Protein AF-A0A1W9GYG1-F1 (afdb_monomer_lite)

Radius of gyration: 29.06 Å; chains: 1; bounding box: 61×49×78 Å

pLDDT: mean 81.69, std 14.5, range [33.38, 98.5]

Foldseek 3Di:
DDDDDDVVNVVVVVVVVVVVVVVVVVVVVVCCVVVQQDDPDPCPVVCVVCVVVVVVVVVVCVVQQWDWDWDADPNKIKIAIDTPNHAAAPDWDWDWDADPSRNDDTDIFTWDDDPDGRMTIGDPVDPD

Sequence (128 aa):
MTQRFTGWHMAAILTGFFAVVIAVNFTMARIAVATFGGTVVDNSYVASQHYARWLSDAEAQDRAGWRAETDIVAGRVTLTLHRAGRPVAGARVRASARHPLGALPDRVIELAPAATPGRYRDEEIGRA

Secondary structure (DSSP, 8-state):
--PPP-HHHHHHHHHHHHHHHHHHHHHHHHHHHHHS---S-SHHHHHHHHHHHHHHHHHHHHHTTEEEEEEEETTEEEEEEEETTEE--S--EEEEEPPTTS-S--EEEEEEEPSSTTEEEE------

Structure (mmCIF, N/CA/C/O backbone):
data_AF-A0A1W9GYG1-F1
#
_entry.id   AF-A0A1W9GYG1-F1
#
loop_
_atom_site.group_PDB
_atom_site.id
_atom_site.type_symbol
_atom_site.label_atom_id
_atom_site.label_alt_id
_atom_site.label_comp_id
_atom_site.label_asym_id
_atom_site.label_entity_id
_atom_site.label_seq_id
_atom_site.pdbx_PDB_ins_code
_atom_site.Cartn_x
_atom_site.Cartn_y
_atom_site.Cartn_z
_atom_site.occupancy
_atom_site.B_iso_or_equiv
_atom_site.auth_seq_id
_atom_site.auth_comp_id
_atom_site.auth_asym_id
_atom_site.auth_atom_id
_atom_site.pdbx_PDB_model_num
ATOM 1 N N . MET A 1 1 ? -38.522 17.455 52.276 1.00 48.78 1 MET A N 1
ATOM 2 C CA . MET A 1 1 ? -39.307 16.414 51.578 1.00 48.78 1 MET A CA 1
ATOM 3 C C . MET A 1 1 ? -38.339 15.377 51.036 1.00 48.78 1 MET A C 1
ATOM 5 O O . MET A 1 1 ? -37.570 15.695 50.142 1.00 48.78 1 MET A O 1
ATOM 9 N N . THR A 1 2 ? -38.300 14.180 51.613 1.00 58.44 2 THR A N 1
ATOM 10 C CA . THR A 1 2 ? -37.453 13.086 51.123 1.00 58.44 2 THR A CA 1
ATOM 11 C C . THR A 1 2 ? -38.150 12.411 49.943 1.00 58.44 2 THR A C 1
ATOM 13 O O . THR A 1 2 ? -39.188 11.771 50.102 1.00 58.44 2 THR A O 1
ATOM 16 N N . GLN A 1 3 ? -37.611 12.603 48.738 1.00 73.69 3 GLN A N 1
ATOM 17 C CA . GLN A 1 3 ? -38.044 11.867 47.550 1.00 73.69 3 GLN A CA 1
ATOM 18 C C . GLN A 1 3 ? -37.750 10.379 47.784 1.00 73.69 3 GLN A C 1
ATOM 20 O O . GLN A 1 3 ? -36.620 10.009 48.106 1.00 73.69 3 GLN A O 1
ATOM 25 N N . ARG A 1 4 ? -38.774 9.524 47.695 1.00 80.50 4 ARG A N 1
ATOM 26 C CA . ARG A 1 4 ? -38.609 8.080 47.898 1.00 80.50 4 ARG A CA 1
ATOM 27 C C . ARG A 1 4 ? -38.003 7.470 46.641 1.00 80.50 4 ARG A C 1
ATOM 29 O O . ARG A 1 4 ? -38.579 7.582 45.564 1.00 80.50 4 ARG A O 1
ATOM 36 N N . PHE A 1 5 ? -36.868 6.798 46.796 1.00 82.50 5 PHE A N 1
ATOM 37 C CA . PHE A 1 5 ? -36.298 5.961 45.749 1.00 82.50 5 PHE A CA 1
ATOM 38 C C . PHE A 1 5 ? -37.274 4.815 45.441 1.00 82.50 5 PHE A C 1
ATOM 40 O O . PHE A 1 5 ? -37.728 4.115 46.344 1.00 82.50 5 PHE A O 1
ATOM 47 N N . THR A 1 6 ? -37.636 4.654 44.171 1.00 91.62 6 THR A N 1
ATOM 48 C CA . THR A 1 6 ? -38.607 3.649 43.701 1.00 91.62 6 THR A CA 1
ATOM 49 C C . THR A 1 6 ? -37.981 2.749 42.639 1.00 91.62 6 THR A C 1
ATOM 51 O O . THR A 1 6 ? -36.914 3.055 42.108 1.00 91.62 6 THR A O 1
ATOM 54 N N . GLY A 1 7 ? -38.674 1.669 42.263 1.00 86.50 7 GLY A N 1
ATOM 55 C CA . GLY A 1 7 ? -38.239 0.785 41.174 1.00 86.50 7 GLY A CA 1
ATOM 56 C C . GLY A 1 7 ? -38.016 1.506 39.838 1.00 86.50 7 GLY A C 1
ATOM 57 O O . GLY A 1 7 ? -37.129 1.121 39.084 1.00 86.50 7 GLY A O 1
ATOM 58 N N . TRP A 1 8 ? -38.731 2.607 39.581 1.00 93.25 8 TRP A N 1
ATOM 59 C CA . TRP A 1 8 ? -38.511 3.451 38.400 1.00 93.25 8 TRP A CA 1
ATOM 60 C C . TRP A 1 8 ? -37.149 4.150 38.410 1.00 93.25 8 TRP A C 1
ATOM 62 O O . TRP A 1 8 ? -36.499 4.237 37.371 1.00 93.25 8 TRP A O 1
ATOM 72 N N . HIS A 1 9 ? -36.687 4.591 39.582 1.00 90.38 9 HIS A N 1
ATOM 73 C CA . HIS A 1 9 ? -35.358 5.182 39.726 1.00 90.38 9 HIS A CA 1
ATOM 74 C C . HIS A 1 9 ? -34.275 4.137 39.440 1.00 90.38 9 HIS A C 1
ATOM 76 O O . HIS A 1 9 ? -33.344 4.402 38.686 1.00 90.38 9 HIS A O 1
ATOM 82 N N . MET A 1 10 ? -34.438 2.920 39.971 1.00 92.69 10 MET A N 1
ATOM 83 C CA . MET A 1 10 ? -33.514 1.813 39.716 1.00 92.69 10 MET A CA 1
ATOM 84 C C . MET A 1 10 ? -33.490 1.406 38.234 1.00 92.69 10 MET A C 1
ATOM 86 O O . MET A 1 10 ? -32.415 1.227 37.666 1.00 92.69 10 MET A O 1
ATOM 90 N N . ALA A 1 11 ? -34.658 1.312 37.587 1.00 95.19 11 ALA A N 1
ATOM 91 C CA . ALA A 1 11 ? -34.766 0.981 36.167 1.00 95.19 11 ALA A CA 1
ATOM 92 C C . ALA A 1 11 ? -34.109 2.044 35.268 1.00 95.19 11 ALA A C 1
ATOM 94 O O . ALA A 1 11 ? -33.381 1.695 34.336 1.00 95.19 11 ALA A O 1
ATOM 95 N N . ALA A 1 12 ? -34.310 3.332 35.572 1.00 96.06 12 ALA A N 1
ATOM 96 C CA . ALA A 1 12 ? -33.672 4.431 34.850 1.00 96.06 12 ALA A CA 1
ATOM 97 C C . ALA A 1 12 ? -32.141 4.408 35.006 1.00 96.06 12 ALA A C 1
ATOM 99 O O . ALA A 1 12 ? -31.425 4.558 34.017 1.00 96.06 12 ALA A O 1
ATOM 100 N N . ILE A 1 13 ? -31.638 4.154 36.222 1.00 96.25 13 ILE A N 1
ATOM 101 C CA . ILE A 1 13 ? -30.196 4.056 36.494 1.00 96.25 13 ILE A CA 1
ATOM 102 C C . ILE A 1 13 ? -29.574 2.867 35.750 1.00 96.25 13 ILE A C 1
ATOM 104 O O . ILE A 1 13 ? -28.563 3.041 35.073 1.00 96.25 13 ILE A O 1
ATOM 108 N N . LEU A 1 14 ? -30.184 1.678 35.829 1.00 96.88 14 LEU A N 1
ATOM 109 C CA . LEU A 1 14 ? -29.703 0.481 35.127 1.00 96.88 14 LEU A CA 1
ATOM 110 C C . LEU A 1 14 ? -29.664 0.699 33.613 1.00 96.88 14 LEU A C 1
ATOM 112 O O . LEU A 1 14 ? -28.649 0.433 32.973 1.00 96.88 14 LEU A O 1
ATOM 116 N N . THR A 1 15 ? -30.745 1.235 33.048 1.00 97.81 15 THR A N 1
ATOM 117 C CA . THR A 1 15 ? -30.826 1.504 31.607 1.00 97.81 15 THR A CA 1
ATOM 118 C C . THR A 1 15 ? -29.777 2.529 31.179 1.00 97.81 15 THR A C 1
ATOM 120 O O . THR A 1 15 ? -29.084 2.310 30.189 1.00 97.81 15 THR A O 1
ATOM 123 N N . GLY A 1 16 ? -29.606 3.614 31.944 1.00 98.31 16 GLY A N 1
ATOM 124 C CA . GLY A 1 16 ? -28.586 4.630 31.677 1.00 98.31 16 GLY A CA 1
ATOM 125 C C . GLY A 1 16 ? -27.164 4.070 31.737 1.00 98.31 16 GLY A C 1
ATOM 126 O O . GLY A 1 16 ? -26.360 4.339 30.847 1.00 98.31 16 GLY A O 1
ATOM 127 N N . PHE A 1 17 ? -26.869 3.231 32.733 1.00 98.12 17 PHE A N 1
ATOM 128 C CA . PHE A 1 17 ? -25.574 2.562 32.857 1.00 98.12 17 PHE A CA 1
ATOM 129 C C . PHE A 1 17 ? -25.261 1.695 31.630 1.00 98.12 17 PHE A C 1
ATOM 131 O O . PHE A 1 17 ? -24.211 1.862 31.006 1.00 98.12 17 PHE A O 1
ATOM 138 N N . PHE A 1 18 ? -26.189 0.819 31.231 1.00 98.19 18 PHE A N 1
ATOM 139 C CA . PHE A 1 18 ? -25.990 -0.025 30.052 1.00 98.19 18 PHE A CA 1
ATOM 140 C C . PHE A 1 18 ? -25.918 0.788 28.759 1.00 98.19 18 PHE A C 1
ATOM 142 O O . PHE A 1 18 ? -25.089 0.476 27.910 1.00 98.19 18 PHE A O 1
ATOM 149 N N . ALA A 1 19 ? -26.716 1.849 28.612 1.00 98.38 19 ALA A N 1
ATOM 150 C CA . ALA A 1 19 ? -26.652 2.723 27.443 1.00 98.38 19 ALA A CA 1
ATOM 151 C C . ALA A 1 19 ? -25.257 3.347 27.270 1.00 98.38 19 ALA A C 1
ATOM 153 O O . ALA A 1 19 ? -24.731 3.358 26.157 1.00 98.38 19 ALA A O 1
ATOM 154 N N . VAL A 1 20 ? -24.626 3.796 28.361 1.00 98.50 20 VAL A N 1
ATOM 155 C CA . VAL A 1 20 ? -23.251 4.325 28.334 1.00 98.50 20 VAL A CA 1
ATOM 156 C C . VAL A 1 20 ? -22.250 3.241 27.935 1.00 98.50 20 VAL A C 1
ATOM 158 O O . VAL A 1 20 ? -21.440 3.464 27.038 1.00 98.50 20 VAL A O 1
ATOM 161 N N . VAL A 1 21 ? -22.326 2.055 28.547 1.00 98.31 21 VAL A N 1
ATOM 162 C CA . VAL A 1 21 ? -21.433 0.927 28.218 1.00 98.31 21 VAL A CA 1
ATOM 163 C C . VAL A 1 21 ? -21.558 0.539 26.743 1.00 98.31 21 VAL A C 1
ATOM 165 O O . VAL A 1 21 ? -20.552 0.379 26.053 1.00 98.31 21 VAL A O 1
ATOM 168 N N . ILE A 1 22 ? -22.789 0.438 26.239 1.00 98.25 22 ILE A N 1
ATOM 169 C CA . ILE A 1 22 ? -23.082 0.137 24.837 1.00 98.25 22 ILE A CA 1
ATOM 170 C C . ILE A 1 22 ? -22.489 1.222 23.931 1.00 98.25 22 ILE A C 1
ATOM 172 O O . ILE A 1 22 ? -21.763 0.894 22.994 1.00 98.25 22 ILE A O 1
ATOM 176 N N . ALA A 1 23 ? -22.742 2.502 24.219 1.00 98.38 23 ALA A N 1
ATOM 177 C CA . ALA A 1 23 ? -22.234 3.614 23.418 1.00 98.38 23 ALA A CA 1
ATOM 178 C C . ALA A 1 23 ? -20.700 3.613 23.333 1.00 98.38 23 ALA A C 1
ATOM 180 O O . ALA A 1 23 ? -20.139 3.768 22.245 1.00 98.38 23 ALA A O 1
ATOM 181 N N . VAL A 1 24 ? -20.017 3.381 24.458 1.00 98.12 24 VAL A N 1
ATOM 182 C CA . VAL A 1 24 ? -18.552 3.279 24.503 1.00 98.12 24 VAL A CA 1
ATOM 183 C C . VAL A 1 24 ? -18.064 2.080 23.691 1.00 98.12 24 VAL A C 1
ATOM 185 O O . VAL A 1 24 ? -17.189 2.252 22.845 1.00 98.12 24 VAL A O 1
ATOM 188 N N . ASN A 1 25 ? -18.663 0.898 23.863 1.00 98.12 25 ASN A N 1
ATOM 189 C CA . ASN A 1 25 ? -18.271 -0.306 23.125 1.00 98.12 25 ASN A CA 1
ATOM 190 C C . ASN A 1 25 ? -18.451 -0.147 21.613 1.00 98.12 25 ASN A C 1
ATOM 192 O O . ASN A 1 25 ? -17.549 -0.486 20.849 1.00 98.12 25 ASN A O 1
ATOM 196 N N . PHE A 1 26 ? -19.577 0.412 21.164 1.00 97.38 26 PHE A N 1
ATOM 197 C CA . PHE A 1 26 ? -19.795 0.685 19.743 1.00 97.38 26 PHE A CA 1
ATOM 198 C C . PHE A 1 26 ? -18.840 1.753 19.210 1.00 97.38 26 PHE A C 1
ATOM 200 O O . PHE A 1 26 ? -18.356 1.619 18.089 1.00 97.38 26 PHE A O 1
ATOM 207 N N . THR A 1 27 ? -18.524 2.780 20.003 1.00 96.06 27 THR A N 1
ATOM 208 C CA . THR A 1 27 ? -17.533 3.799 19.622 1.00 96.06 27 THR A CA 1
ATOM 209 C C . THR A 1 27 ? -16.152 3.174 19.462 1.00 96.06 27 THR A C 1
ATOM 211 O O . THR A 1 27 ? -15.503 3.376 18.439 1.00 96.06 27 THR A O 1
ATOM 214 N N . MET A 1 28 ? -15.723 2.356 20.424 1.00 94.75 28 MET A N 1
ATOM 215 C CA . MET A 1 28 ? -14.458 1.627 20.349 1.00 94.75 28 MET A CA 1
ATOM 216 C C . MET A 1 28 ? -14.429 0.667 19.160 1.00 94.75 28 MET A C 1
ATOM 218 O O . MET A 1 28 ? -13.455 0.675 18.418 1.00 94.75 28 MET A O 1
ATOM 222 N N . ALA A 1 29 ? -15.497 -0.099 18.922 1.00 91.69 29 ALA A N 1
ATOM 223 C CA . ALA A 1 29 ? -15.602 -0.986 17.765 1.00 91.69 29 ALA A CA 1
ATOM 224 C C . ALA A 1 29 ? -15.550 -0.208 16.440 1.00 91.69 29 ALA A C 1
ATOM 226 O O . ALA A 1 29 ? -14.860 -0.616 15.508 1.00 91.69 29 ALA A O 1
ATOM 227 N N . ARG A 1 30 ? -16.229 0.946 16.362 1.00 90.00 30 ARG A N 1
ATOM 228 C CA . ARG A 1 30 ? -16.204 1.833 15.192 1.00 90.00 30 ARG A CA 1
ATOM 229 C C . ARG A 1 30 ? -14.802 2.370 14.939 1.00 90.00 30 ARG A C 1
ATOM 231 O O . ARG A 1 30 ? -14.366 2.340 13.794 1.00 90.00 30 ARG A O 1
ATOM 238 N N . ILE A 1 31 ? -14.116 2.837 15.982 1.00 88.88 31 ILE A N 1
ATOM 239 C CA . ILE A 1 31 ? -12.731 3.306 15.890 1.00 88.88 31 ILE A CA 1
ATOM 240 C C . ILE A 1 31 ? -11.837 2.149 15.456 1.00 88.88 31 ILE A C 1
ATOM 242 O O . ILE A 1 31 ? -11.149 2.293 14.460 1.00 88.88 31 ILE A O 1
ATOM 246 N N . ALA A 1 32 ? -11.901 0.994 16.120 1.00 83.19 32 ALA A N 1
ATOM 247 C CA . ALA A 1 32 ? -11.069 -0.165 15.815 1.00 83.19 32 ALA A CA 1
ATOM 248 C C . ALA A 1 32 ? -11.221 -0.627 14.358 1.00 83.19 32 ALA A C 1
ATOM 250 O O . ALA A 1 32 ? -10.219 -0.827 13.683 1.00 83.19 32 ALA A O 1
ATOM 251 N N . VAL A 1 33 ? -12.451 -0.731 13.847 1.00 80.69 33 VAL A N 1
ATOM 252 C CA . VAL A 1 33 ? -12.703 -1.109 12.444 1.00 80.69 33 VAL A CA 1
ATOM 253 C C . VAL A 1 33 ? -12.285 -0.005 11.468 1.00 80.69 33 VAL A C 1
ATOM 255 O O . VAL A 1 33 ? -11.830 -0.305 10.370 1.00 80.69 33 VAL A O 1
ATOM 258 N N . ALA A 1 34 ? -12.438 1.270 11.834 1.00 75.00 34 ALA A N 1
ATOM 259 C CA . ALA A 1 34 ? -12.083 2.384 10.957 1.00 75.00 34 ALA A CA 1
ATOM 260 C C . ALA A 1 34 ? -10.573 2.679 10.919 1.00 75.00 34 ALA A C 1
ATOM 262 O O . ALA A 1 34 ? -10.091 3.187 9.910 1.00 75.00 34 ALA A O 1
ATOM 263 N N . THR A 1 35 ? -9.835 2.405 12.001 1.00 68.75 35 THR A N 1
ATOM 264 C CA . THR A 1 35 ? -8.403 2.726 12.119 1.00 68.75 35 THR A CA 1
ATOM 265 C C . THR A 1 35 ? -7.485 1.540 11.843 1.00 68.75 35 THR A C 1
ATOM 267 O O . THR A 1 35 ? -6.371 1.759 11.369 1.00 68.75 35 THR A O 1
ATOM 270 N N . PHE A 1 36 ? -7.926 0.293 12.056 1.00 63.03 36 PHE A N 1
ATOM 271 C CA . PHE A 1 36 ? -7.214 -0.874 11.530 1.00 63.03 36 PHE A CA 1
ATOM 272 C C . PHE A 1 36 ? -7.539 -1.041 10.044 1.00 63.03 36 PHE A C 1
ATOM 274 O O . PHE A 1 36 ? -8.465 -1.748 9.649 1.00 63.03 36 PHE A O 1
ATOM 281 N N . GLY A 1 37 ? -6.761 -0.348 9.213 1.00 57.19 37 GLY A N 1
ATOM 282 C CA . GLY A 1 37 ? -6.814 -0.432 7.758 1.00 57.19 37 GLY A CA 1
ATOM 283 C C . GLY A 1 37 ? -6.339 -1.790 7.251 1.00 57.19 37 GLY A C 1
ATOM 284 O O . GLY A 1 37 ? -5.180 -1.936 6.883 1.00 57.19 37 GLY A O 1
ATOM 285 N N . GLY A 1 38 ? -7.254 -2.755 7.215 1.00 56.38 38 GLY A N 1
ATOM 286 C CA . GLY A 1 38 ? -7.076 -4.023 6.521 1.00 56.38 38 GLY A CA 1
ATOM 287 C C . GLY A 1 38 ? -6.203 -5.014 7.282 1.00 56.38 38 GLY A C 1
ATOM 288 O O . GLY A 1 38 ? -5.025 -4.794 7.553 1.00 56.38 38 GLY A O 1
ATOM 289 N N . THR A 1 39 ? -6.777 -6.172 7.582 1.00 52.03 39 THR A N 1
ATOM 290 C CA . THR A 1 39 ? -5.990 -7.379 7.796 1.00 52.03 39 THR A CA 1
ATOM 291 C C . THR A 1 39 ? -4.994 -7.527 6.652 1.00 52.03 39 THR A C 1
ATOM 293 O O . THR A 1 39 ? -5.336 -7.405 5.474 1.00 52.03 39 THR A O 1
ATOM 296 N N . 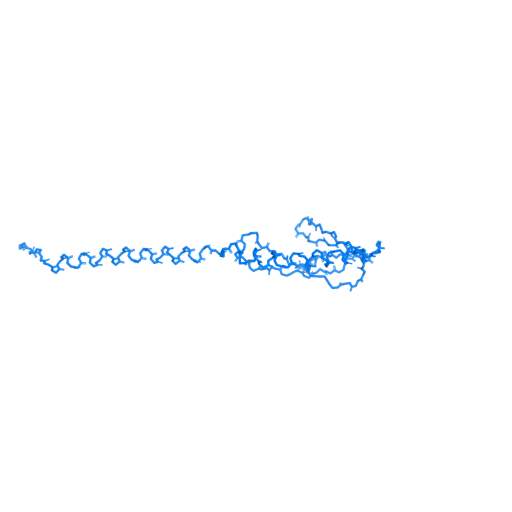VAL A 1 40 ? -3.747 -7.804 7.016 1.00 54.94 40 VAL A N 1
ATOM 297 C CA . VAL A 1 40 ? -2.766 -8.387 6.115 1.00 54.94 40 VAL A CA 1
ATOM 298 C C . VAL A 1 40 ? -3.430 -9.626 5.504 1.00 54.94 40 VAL A C 1
ATOM 300 O O . VAL A 1 40 ? -3.515 -10.665 6.144 1.00 54.94 40 VAL A O 1
ATOM 303 N N . VAL A 1 41 ? -3.883 -9.473 4.255 1.00 51.22 41 VAL A N 1
ATOM 304 C CA . VAL A 1 41 ? -3.888 -10.513 3.227 1.00 51.22 41 VAL A CA 1
ATOM 305 C C . VAL A 1 41 ? -4.981 -11.604 3.364 1.00 51.22 41 VAL A C 1
ATOM 307 O O . VAL A 1 41 ? -4.804 -12.595 4.059 1.00 51.22 41 VAL A O 1
ATOM 310 N N . ASP A 1 42 ? -6.020 -11.532 2.515 1.00 52.28 42 ASP A N 1
ATOM 311 C CA . ASP A 1 42 ? -6.749 -12.722 1.993 1.00 52.28 42 ASP A CA 1
ATOM 312 C C . ASP A 1 42 ? -5.892 -13.521 0.978 1.00 52.28 42 ASP A C 1
ATOM 314 O O . ASP A 1 42 ? -6.246 -14.594 0.491 1.00 52.28 42 ASP A O 1
ATOM 318 N N . ASN A 1 43 ? -4.724 -12.983 0.629 1.00 55.03 43 ASN A N 1
ATOM 319 C CA . ASN A 1 43 ? -3.925 -13.382 -0.521 1.00 55.03 43 ASN A CA 1
ATOM 320 C C . ASN A 1 43 ? -2.783 -14.378 -0.210 1.00 55.03 43 ASN A C 1
ATOM 322 O O . ASN A 1 43 ? -2.044 -14.717 -1.116 1.00 55.03 43 ASN A O 1
ATOM 326 N N . SER A 1 44 ? -2.619 -14.910 1.007 1.00 55.50 44 SER A N 1
ATOM 327 C CA . SER A 1 44 ? -1.566 -15.910 1.291 1.00 55.50 44 SER A CA 1
ATOM 328 C C . SER A 1 44 ? -1.936 -17.257 0.672 1.00 55.50 44 SER A C 1
ATOM 330 O O . SER A 1 44 ? -1.094 -17.948 0.104 1.00 55.50 44 SER A O 1
ATOM 332 N N . TYR A 1 45 ? -3.226 -17.602 0.737 1.00 58.75 45 TYR A N 1
ATOM 333 C CA . TYR A 1 45 ? -3.774 -18.829 0.161 1.00 58.75 45 TYR A CA 1
ATOM 334 C C . TYR A 1 45 ? -3.942 -18.745 -1.363 1.00 58.75 45 TYR A C 1
ATOM 336 O O . TYR A 1 45 ? -3.758 -19.730 -2.072 1.00 58.75 45 TYR A O 1
ATOM 344 N N . VAL A 1 46 ? -4.274 -17.568 -1.898 1.00 60.41 46 VAL A N 1
ATOM 345 C CA . VAL A 1 46 ? -4.334 -17.346 -3.353 1.00 60.41 46 VAL A CA 1
ATOM 346 C C . VAL A 1 46 ? -2.922 -17.241 -3.942 1.00 60.41 46 VAL A C 1
ATOM 348 O O . VAL A 1 46 ? -2.649 -17.810 -4.999 1.00 60.41 46 VAL A O 1
ATOM 351 N N . ALA A 1 47 ? -1.984 -16.606 -3.233 1.00 61.84 47 ALA A N 1
ATOM 352 C CA . ALA A 1 47 ? -0.586 -16.560 -3.649 1.00 61.84 47 ALA A CA 1
ATOM 353 C C . ALA A 1 47 ? 0.063 -17.948 -3.687 1.00 61.84 47 ALA A C 1
ATOM 355 O O . ALA A 1 47 ? 0.809 -18.236 -4.621 1.00 61.84 47 ALA A O 1
ATOM 356 N N . SER A 1 48 ? -0.242 -18.834 -2.731 1.00 65.69 48 SER A N 1
ATOM 357 C CA . SER A 1 48 ? 0.292 -20.201 -2.762 1.00 65.69 48 SER A CA 1
ATOM 358 C C . SER A 1 48 ? -0.237 -21.008 -3.955 1.00 65.69 48 SER A C 1
ATOM 360 O O . SER A 1 48 ? 0.528 -21.752 -4.565 1.00 65.69 48 SER A O 1
ATOM 362 N N . GLN A 1 49 ? -1.497 -20.807 -4.360 1.00 77.00 49 GLN A N 1
ATOM 363 C CA . GLN A 1 49 ? -2.081 -21.468 -5.538 1.00 77.00 49 GLN A CA 1
ATOM 364 C C . GLN A 1 49 ? -1.436 -21.031 -6.857 1.00 77.00 49 GLN A C 1
ATOM 366 O O . GLN A 1 49 ? -1.307 -21.829 -7.786 1.00 77.00 49 GLN A O 1
ATOM 371 N N . HIS A 1 50 ? -1.022 -19.768 -6.956 1.00 78.25 50 HIS A N 1
ATOM 372 C CA . HIS A 1 50 ? -0.409 -19.235 -8.171 1.00 78.25 50 HIS A CA 1
ATOM 373 C C . HIS A 1 50 ? 1.117 -19.331 -8.193 1.00 78.25 50 HIS A C 1
ATOM 375 O O . HIS A 1 50 ? 1.711 -19.076 -9.239 1.00 78.25 50 HIS A O 1
ATOM 381 N N . TYR A 1 51 ? 1.749 -19.764 -7.099 1.00 80.62 51 TYR A N 1
ATOM 382 C CA . TYR A 1 51 ? 3.204 -19.812 -6.969 1.00 80.62 51 TYR A CA 1
ATOM 383 C C . TYR A 1 51 ? 3.893 -20.570 -8.113 1.00 80.62 51 TYR A C 1
ATOM 385 O O . TYR A 1 51 ? 4.812 -20.042 -8.735 1.00 80.62 51 TYR A O 1
ATOM 393 N N . ALA A 1 52 ? 3.407 -21.767 -8.459 1.00 83.88 52 ALA A N 1
ATOM 394 C CA . ALA A 1 52 ? 3.977 -22.557 -9.554 1.00 83.88 52 ALA A CA 1
ATOM 395 C C . ALA A 1 52 ? 3.868 -21.845 -10.915 1.00 83.88 52 ALA A C 1
ATOM 397 O O . ALA A 1 52 ? 4.786 -21.915 -11.730 1.00 83.88 52 ALA A O 1
ATOM 398 N N . ARG A 1 53 ? 2.768 -21.114 -11.148 1.00 86.31 53 ARG A N 1
ATOM 399 C CA . ARG A 1 53 ? 2.587 -20.314 -12.366 1.00 86.31 53 ARG A CA 1
ATOM 400 C C . ARG A 1 53 ? 3.592 -19.165 -12.409 1.00 86.31 53 ARG A C 1
ATOM 402 O O . ARG A 1 53 ? 4.275 -19.006 -13.413 1.00 86.31 53 ARG A O 1
ATOM 409 N N . TRP A 1 54 ? 3.740 -18.423 -11.313 1.00 86.56 54 TRP A N 1
ATOM 410 C CA . TRP A 1 54 ? 4.713 -17.332 -11.231 1.00 86.56 54 TRP A CA 1
ATOM 411 C C . TRP A 1 54 ? 6.149 -17.813 -11.409 1.00 86.56 54 TRP A C 1
ATOM 413 O O . TRP A 1 54 ? 6.930 -17.129 -12.063 1.00 86.56 54 TRP A O 1
ATOM 423 N N . LEU A 1 55 ? 6.481 -18.998 -10.889 1.00 87.19 55 LEU A N 1
ATOM 424 C CA . LEU A 1 55 ? 7.788 -19.608 -11.113 1.00 87.19 55 LEU A CA 1
ATOM 425 C C . LEU A 1 55 ? 8.006 -19.914 -12.600 1.00 87.19 55 LEU A C 1
ATOM 427 O O . LEU A 1 55 ? 9.032 -19.535 -13.153 1.00 87.19 55 LEU A O 1
ATOM 431 N N . SER A 1 56 ? 7.013 -20.504 -13.274 1.00 87.50 56 SER A N 1
ATOM 432 C CA . SER A 1 56 ? 7.106 -20.775 -14.715 1.00 87.50 56 SER A CA 1
ATOM 433 C C . SER A 1 56 ? 7.207 -19.502 -15.567 1.00 87.50 56 SER A C 1
ATOM 435 O O . SER A 1 56 ? 7.954 -19.471 -16.548 1.00 87.50 56 SER A O 1
ATOM 437 N N . ASP A 1 57 ? 6.505 -18.433 -15.176 1.00 85.62 57 ASP A N 1
ATOM 438 C CA . ASP A 1 57 ? 6.574 -17.133 -15.845 1.00 85.62 57 ASP A CA 1
ATOM 439 C C . ASP A 1 57 ? 7.948 -16.481 -15.634 1.00 85.62 57 ASP A C 1
ATOM 441 O O . ASP A 1 57 ? 8.526 -15.946 -16.582 1.00 85.62 57 ASP A O 1
ATOM 445 N N . ALA A 1 58 ? 8.505 -16.574 -14.422 1.00 83.00 58 ALA A N 1
ATOM 446 C CA . ALA A 1 58 ? 9.850 -16.095 -14.112 1.00 83.00 58 ALA A CA 1
ATOM 447 C C . ALA A 1 58 ? 10.918 -16.859 -14.913 1.00 83.00 58 ALA A C 1
ATOM 449 O O . ALA A 1 58 ? 11.752 -16.241 -15.568 1.00 83.00 58 ALA A O 1
ATOM 450 N N . GLU A 1 59 ? 10.834 -18.190 -14.983 1.00 87.69 59 GLU A N 1
ATOM 451 C CA . GLU A 1 59 ? 11.736 -19.007 -15.808 1.00 87.69 59 GLU A CA 1
ATOM 452 C C . GLU A 1 59 ? 11.623 -18.680 -17.306 1.00 87.69 59 GLU A C 1
ATOM 454 O O . GLU A 1 59 ? 12.604 -18.738 -18.054 1.00 87.69 59 GLU A O 1
ATOM 459 N N . ALA A 1 60 ? 10.422 -18.351 -17.790 1.00 86.50 60 ALA A N 1
ATOM 460 C CA . ALA A 1 60 ? 10.225 -17.898 -19.163 1.00 86.50 60 ALA A CA 1
ATOM 461 C C . ALA A 1 60 ? 10.849 -16.511 -19.404 1.00 86.50 60 ALA A C 1
ATOM 463 O O . ALA A 1 60 ? 11.459 -16.293 -20.455 1.00 86.50 60 ALA A O 1
ATOM 464 N N . GLN A 1 61 ? 10.742 -15.594 -18.438 1.00 83.44 61 GLN A N 1
ATOM 465 C CA . GLN A 1 61 ? 11.389 -14.279 -18.489 1.00 83.44 61 GLN A CA 1
ATOM 466 C C . GLN A 1 61 ? 12.917 -14.395 -18.482 1.00 83.44 61 GLN A C 1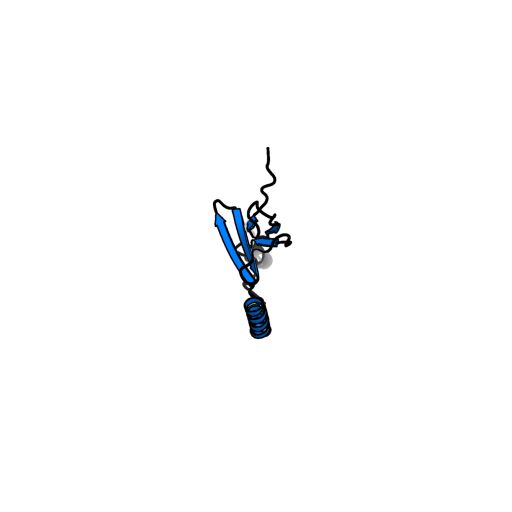
ATOM 468 O O . GLN A 1 61 ? 13.574 -13.766 -19.321 1.00 83.44 61 GLN A O 1
ATOM 473 N N . ASP A 1 62 ? 13.463 -15.258 -17.625 1.00 83.69 62 ASP A N 1
ATOM 474 C CA . ASP A 1 62 ? 14.897 -15.539 -17.537 1.00 83.69 62 ASP A CA 1
ATOM 475 C C . ASP A 1 62 ? 15.424 -16.150 -18.838 1.00 83.69 62 ASP A C 1
ATOM 477 O O . ASP A 1 62 ? 16.423 -15.680 -19.389 1.00 83.69 62 ASP A O 1
ATOM 481 N N . ARG A 1 63 ? 14.708 -17.131 -19.411 1.00 86.50 63 ARG A N 1
ATOM 482 C CA . ARG A 1 63 ? 15.051 -17.701 -20.729 1.00 86.50 63 ARG A CA 1
ATOM 483 C C . ARG A 1 63 ? 14.981 -16.675 -21.856 1.00 86.50 63 ARG A C 1
ATOM 485 O O . ARG A 1 63 ? 15.791 -16.725 -22.779 1.00 86.50 63 ARG A O 1
ATOM 492 N N . ALA A 1 64 ? 14.045 -15.731 -21.791 1.00 85.62 64 ALA A N 1
ATOM 493 C CA . ALA A 1 64 ? 13.967 -14.615 -22.733 1.00 85.62 64 ALA A CA 1
ATOM 494 C C . ALA A 1 64 ? 15.053 -13.542 -22.497 1.00 85.62 64 ALA A C 1
ATOM 496 O O . ALA A 1 64 ? 15.171 -12.603 -23.295 1.00 85.62 64 ALA A O 1
ATOM 497 N N . GLY A 1 65 ? 15.859 -13.690 -21.438 1.00 88.75 65 GLY A N 1
ATOM 498 C CA . GLY A 1 65 ? 17.001 -12.848 -21.112 1.00 88.75 65 GLY A CA 1
ATOM 499 C C . GLY A 1 65 ? 16.618 -11.475 -20.570 1.00 88.75 65 GLY A C 1
ATOM 500 O O . GLY A 1 65 ? 17.403 -10.537 -20.731 1.00 88.75 65 GLY A O 1
ATOM 501 N N . TRP A 1 66 ? 15.418 -11.324 -20.008 1.00 89.69 66 TRP A N 1
ATOM 502 C CA . TRP A 1 66 ? 15.003 -10.068 -19.391 1.00 89.69 66 TRP A CA 1
ATOM 503 C C . TRP A 1 66 ? 15.810 -9.802 -18.118 1.00 89.69 66 TRP A C 1
ATOM 505 O O . TRP A 1 66 ? 16.012 -10.691 -17.299 1.00 89.69 66 TRP A O 1
ATOM 515 N N . ARG A 1 67 ? 16.270 -8.563 -17.949 1.00 88.94 67 ARG A N 1
ATOM 516 C CA . ARG A 1 67 ? 16.834 -8.057 -16.695 1.00 88.94 67 ARG A CA 1
ATOM 517 C C . ARG A 1 67 ? 16.270 -6.675 -16.420 1.00 88.94 67 ARG A C 1
ATOM 519 O O . ARG A 1 67 ? 16.315 -5.810 -17.293 1.00 88.94 67 ARG A O 1
ATOM 526 N N . ALA A 1 68 ? 15.743 -6.495 -15.219 1.00 90.19 68 ALA A N 1
ATOM 527 C CA . ALA A 1 68 ? 15.160 -5.254 -14.744 1.00 90.19 68 ALA A CA 1
ATOM 528 C C . ALA A 1 68 ? 15.816 -4.896 -13.408 1.00 90.19 68 ALA A C 1
ATOM 530 O O . ALA A 1 68 ? 15.646 -5.606 -12.421 1.00 90.19 68 ALA A O 1
ATOM 531 N N . GLU A 1 69 ? 16.576 -3.808 -13.385 1.00 90.94 69 GLU A N 1
ATOM 532 C CA . GLU A 1 69 ? 17.267 -3.313 -12.194 1.00 90.94 69 GLU A CA 1
ATOM 533 C C . GLU A 1 69 ? 16.629 -1.993 -11.780 1.00 90.94 69 GLU A C 1
ATOM 535 O O . GLU A 1 69 ? 16.491 -1.087 -12.599 1.00 90.94 69 GLU A O 1
ATOM 540 N N . THR A 1 70 ? 16.200 -1.890 -10.524 1.00 89.50 70 THR A N 1
ATOM 541 C CA . THR A 1 70 ? 15.546 -0.684 -10.002 1.00 89.50 70 THR A CA 1
ATOM 542 C C . THR A 1 70 ? 16.429 -0.044 -8.947 1.00 89.50 70 THR A C 1
ATOM 544 O O . THR A 1 70 ? 16.931 -0.736 -8.066 1.00 89.50 70 THR A O 1
ATOM 547 N N . ASP A 1 71 ? 16.579 1.273 -9.024 1.00 88.69 71 ASP A N 1
ATOM 548 C CA . ASP A 1 71 ? 17.311 2.080 -8.054 1.00 88.69 71 ASP A CA 1
ATOM 549 C C . ASP A 1 71 ? 16.471 3.295 -7.641 1.00 88.69 71 ASP A C 1
ATOM 551 O O . ASP A 1 71 ? 15.664 3.811 -8.424 1.00 88.69 71 ASP A O 1
ATOM 555 N N . ILE A 1 72 ? 16.648 3.740 -6.399 1.00 86.62 72 ILE A N 1
ATOM 556 C CA . ILE A 1 72 ? 15.958 4.899 -5.838 1.00 86.62 72 ILE A CA 1
ATOM 557 C C . ILE A 1 72 ? 17.006 5.858 -5.286 1.00 86.62 72 ILE A C 1
ATOM 559 O O . ILE A 1 72 ? 17.571 5.641 -4.216 1.00 86.62 72 ILE A O 1
ATOM 563 N N . VAL A 1 73 ? 17.220 6.964 -5.995 1.00 82.00 73 VAL A N 1
ATOM 564 C CA . VAL A 1 73 ? 18.212 7.980 -5.621 1.00 82.00 73 VAL A CA 1
ATOM 565 C C . VAL A 1 73 ? 17.503 9.308 -5.414 1.00 82.00 73 VAL A C 1
ATOM 567 O O . VAL A 1 73 ? 16.766 9.765 -6.285 1.00 82.00 73 VAL A O 1
ATOM 570 N N . ALA A 1 74 ? 17.713 9.927 -4.248 1.00 80.50 74 ALA A N 1
ATOM 571 C CA . ALA A 1 74 ? 17.105 11.210 -3.876 1.00 80.50 74 ALA A CA 1
ATOM 572 C C . ALA A 1 74 ? 15.568 11.248 -4.053 1.00 80.50 74 ALA A C 1
ATOM 574 O O . ALA A 1 74 ? 15.003 12.254 -4.473 1.00 80.50 74 ALA A O 1
ATOM 575 N N . GLY A 1 75 ? 14.890 10.134 -3.754 1.00 80.19 75 GLY A N 1
ATOM 576 C CA . GLY A 1 75 ? 13.432 10.018 -3.863 1.00 80.19 75 GLY A CA 1
ATOM 577 C C . GLY A 1 75 ? 12.901 9.777 -5.279 1.00 80.19 75 GLY A C 1
ATOM 578 O O . GLY A 1 75 ? 11.686 9.739 -5.450 1.00 80.19 75 GLY A O 1
ATOM 579 N N . ARG A 1 76 ? 13.781 9.582 -6.270 1.00 81.69 76 ARG A N 1
ATOM 580 C CA . ARG A 1 76 ? 13.399 9.301 -7.658 1.00 81.69 76 ARG A CA 1
ATOM 581 C C . ARG A 1 76 ? 13.625 7.852 -8.027 1.00 81.69 76 ARG A C 1
ATOM 583 O O . ARG A 1 76 ? 14.684 7.296 -7.734 1.00 81.69 76 ARG A O 1
ATOM 590 N N . VAL A 1 77 ? 12.662 7.272 -8.734 1.00 88.88 77 VAL A N 1
ATOM 591 C CA . VAL A 1 77 ? 12.748 5.887 -9.211 1.00 88.88 77 VAL A CA 1
ATOM 592 C C . VAL A 1 77 ? 13.438 5.852 -10.570 1.00 88.88 77 VAL A C 1
ATOM 594 O O . VAL A 1 77 ? 13.026 6.532 -11.511 1.00 88.88 77 VAL A O 1
ATOM 597 N N . THR A 1 78 ? 14.479 5.032 -10.676 1.00 89.94 78 THR A N 1
ATOM 598 C CA . THR A 1 78 ? 15.156 4.693 -11.927 1.00 89.94 78 THR A CA 1
ATOM 599 C C . THR A 1 78 ? 14.999 3.201 -12.192 1.00 89.94 78 THR A C 1
ATOM 601 O O . THR A 1 78 ? 15.247 2.389 -11.307 1.00 89.94 78 THR A O 1
ATOM 604 N N . LEU A 1 79 ? 14.651 2.837 -13.422 1.00 91.44 79 LEU A N 1
ATOM 605 C CA . LEU A 1 79 ? 14.662 1.463 -13.912 1.00 91.44 79 LEU A CA 1
ATOM 606 C C . LEU A 1 79 ? 15.673 1.331 -15.053 1.00 91.44 79 LEU A C 1
ATOM 608 O O . LEU A 1 79 ? 15.643 2.118 -15.997 1.00 91.44 79 LEU A O 1
ATOM 612 N N . THR A 1 80 ? 16.504 0.300 -15.013 1.00 92.19 80 THR A N 1
ATOM 613 C CA . THR A 1 80 ? 17.348 -0.126 -16.131 1.00 92.19 80 THR A CA 1
ATOM 614 C C . THR A 1 80 ? 16.827 -1.460 -16.659 1.00 92.19 80 THR A C 1
ATOM 616 O O . THR A 1 80 ? 16.725 -2.436 -15.920 1.00 92.19 80 THR A O 1
ATOM 619 N N . LEU A 1 81 ? 16.464 -1.495 -17.940 1.00 92.38 81 LEU A N 1
ATOM 620 C CA . LEU A 1 81 ? 15.805 -2.618 -18.594 1.00 92.38 81 LEU A CA 1
ATOM 621 C C . LEU A 1 81 ? 16.647 -3.145 -19.758 1.00 92.38 81 LEU A C 1
ATOM 623 O O . LEU A 1 81 ? 16.903 -2.447 -20.747 1.00 92.38 81 LEU A O 1
ATOM 627 N N . HIS A 1 82 ? 17.007 -4.420 -19.663 1.00 92.62 82 HIS A N 1
ATOM 628 C CA . HIS A 1 82 ? 17.739 -5.157 -20.681 1.00 92.62 82 HIS A CA 1
ATOM 629 C C . HIS A 1 82 ? 16.970 -6.401 -21.119 1.00 92.62 82 HIS A C 1
ATOM 631 O O . HIS A 1 82 ? 16.250 -7.025 -20.340 1.00 92.62 82 HIS A O 1
ATOM 637 N N . ARG A 1 83 ? 17.178 -6.800 -22.373 1.00 91.38 83 ARG A N 1
ATOM 638 C CA . ARG A 1 83 ? 16.728 -8.079 -22.918 1.00 91.38 83 ARG A CA 1
ATOM 639 C C . ARG A 1 83 ? 17.864 -8.712 -23.707 1.00 91.38 83 ARG A C 1
ATOM 641 O O . ARG A 1 83 ? 18.403 -8.089 -24.620 1.00 91.38 83 ARG A O 1
ATOM 648 N N . ALA A 1 84 ? 18.245 -9.931 -23.337 1.00 88.81 84 ALA A N 1
ATOM 649 C CA . ALA A 1 84 ? 19.376 -10.656 -23.918 1.00 88.81 84 ALA A CA 1
ATOM 650 C C . ALA A 1 84 ? 20.664 -9.799 -23.984 1.00 88.81 84 ALA A C 1
ATOM 652 O O . ALA A 1 84 ? 21.368 -9.779 -24.991 1.00 88.81 84 ALA A O 1
ATOM 653 N N . GLY A 1 85 ? 20.935 -9.025 -22.924 1.00 85.19 85 GLY A N 1
ATOM 654 C CA . GLY A 1 85 ? 22.105 -8.141 -22.819 1.00 85.19 85 GLY A CA 1
ATOM 655 C C . GLY A 1 85 ? 22.007 -6.816 -23.588 1.00 85.19 85 GLY A C 1
ATOM 656 O O . GLY A 1 85 ? 22.907 -5.989 -23.481 1.00 85.19 85 GLY A O 1
ATOM 657 N N . ARG A 1 86 ? 20.921 -6.568 -24.332 1.00 88.81 86 ARG A N 1
ATOM 658 C CA . ARG A 1 86 ? 20.702 -5.308 -25.059 1.00 88.81 86 ARG A CA 1
ATOM 659 C C . ARG A 1 86 ? 19.743 -4.393 -24.297 1.00 88.81 86 ARG A C 1
ATOM 661 O O . ARG A 1 86 ? 18.745 -4.893 -23.776 1.00 88.81 86 ARG A O 1
ATOM 668 N N . PRO A 1 87 ? 20.007 -3.077 -24.225 1.00 89.94 87 PRO A N 1
ATOM 669 C CA . PRO A 1 87 ? 19.075 -2.136 -23.615 1.00 89.94 87 PRO A CA 1
ATOM 670 C C . PRO A 1 87 ? 17.757 -2.102 -24.395 1.00 89.94 87 PRO A C 1
ATOM 672 O O . PRO A 1 87 ? 17.752 -2.063 -25.628 1.00 89.94 87 PRO A O 1
ATOM 675 N N . VAL A 1 88 ? 16.633 -2.107 -23.680 1.00 90.12 88 VAL A N 1
ATOM 676 C CA . VAL A 1 88 ? 15.299 -2.053 -24.291 1.00 90.12 88 VAL A CA 1
ATOM 677 C C . VAL A 1 88 ? 14.856 -0.599 -24.395 1.00 90.12 88 VAL A C 1
ATOM 679 O O . VAL A 1 88 ? 14.505 0.016 -23.392 1.00 90.12 88 VAL A O 1
ATOM 682 N N . ALA A 1 89 ? 14.852 -0.043 -25.605 1.00 87.38 89 ALA A N 1
ATOM 683 C CA . ALA A 1 89 ? 14.334 1.298 -25.876 1.00 87.38 89 ALA A CA 1
ATOM 684 C C . ALA A 1 89 ? 12.841 1.264 -26.259 1.00 87.38 89 ALA A C 1
ATOM 686 O O . ALA A 1 89 ? 12.379 0.307 -26.878 1.00 87.38 89 ALA A O 1
ATOM 687 N N . GLY A 1 90 ? 12.097 2.321 -25.914 1.00 83.62 90 GLY A N 1
ATOM 688 C CA . GLY A 1 90 ? 10.701 2.509 -26.336 1.00 83.62 90 GLY A CA 1
ATOM 689 C C . GLY A 1 90 ? 9.660 1.655 -25.601 1.00 83.62 90 GLY A C 1
ATOM 690 O O . GLY A 1 90 ? 8.519 1.571 -26.053 1.00 83.62 90 GLY A O 1
A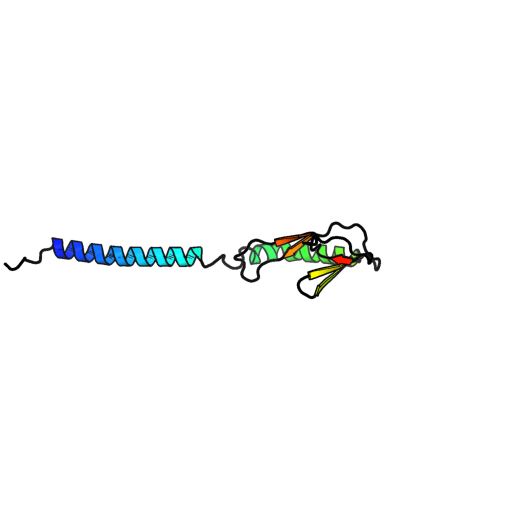TOM 691 N N . ALA A 1 91 ? 10.016 1.021 -24.481 1.00 86.44 91 ALA A N 1
ATOM 692 C CA . ALA A 1 91 ? 9.039 0.334 -23.645 1.00 86.44 91 ALA A CA 1
ATOM 693 C C . ALA A 1 91 ? 8.153 1.346 -22.904 1.00 86.44 91 ALA A C 1
ATOM 695 O O . ALA A 1 91 ? 8.596 2.429 -22.525 1.00 86.44 91 ALA A O 1
ATOM 696 N N . ARG A 1 92 ? 6.896 0.970 -22.655 1.00 87.25 92 ARG A N 1
ATOM 697 C CA . ARG A 1 92 ? 6.033 1.690 -21.715 1.00 87.25 92 ARG A CA 1
ATOM 698 C C . ARG A 1 92 ? 6.220 1.075 -20.336 1.00 87.25 92 ARG A C 1
ATOM 700 O O . ARG A 1 92 ? 5.931 -0.107 -20.160 1.00 87.25 92 ARG A O 1
ATOM 707 N N . VAL A 1 93 ? 6.689 1.867 -19.379 1.00 89.50 93 VAL A N 1
ATOM 708 C CA . VAL A 1 93 ? 7.038 1.383 -18.043 1.00 89.50 93 VAL A CA 1
ATOM 709 C C . VAL A 1 93 ? 6.191 2.091 -16.990 1.00 89.50 93 VAL A C 1
ATOM 711 O O . VAL A 1 93 ? 6.178 3.316 -16.913 1.00 89.50 93 VAL A O 1
ATOM 714 N N . ARG A 1 94 ? 5.515 1.298 -16.152 1.00 89.50 94 ARG A N 1
ATOM 715 C CA . ARG A 1 94 ? 4.737 1.760 -14.994 1.00 89.50 94 ARG A CA 1
ATOM 716 C C . ARG A 1 94 ? 5.282 1.136 -13.722 1.00 89.50 94 ARG A C 1
ATOM 718 O O . ARG A 1 94 ? 5.458 -0.079 -13.669 1.00 89.50 94 ARG A O 1
ATOM 725 N N . ALA A 1 95 ? 5.476 1.953 -12.697 1.00 87.62 95 ALA A N 1
ATOM 726 C CA . ALA A 1 95 ? 5.762 1.511 -11.341 1.00 87.62 95 ALA A CA 1
ATOM 727 C C . ALA A 1 95 ? 4.538 1.756 -10.446 1.00 87.62 95 ALA A C 1
ATOM 729 O O . ALA A 1 95 ? 3.843 2.759 -10.598 1.00 87.62 95 ALA A O 1
ATOM 730 N N . SER A 1 96 ? 4.272 0.845 -9.508 1.00 87.81 96 SER A N 1
ATOM 731 C CA . SER A 1 96 ? 3.299 1.066 -8.432 1.00 87.81 96 SER A CA 1
ATOM 732 C C . SER A 1 96 ? 4.044 1.202 -7.109 1.00 87.81 96 SER A C 1
ATOM 734 O O . SER A 1 96 ? 4.718 0.263 -6.679 1.00 87.81 96 SER A O 1
ATOM 736 N N . ALA A 1 97 ? 3.937 2.369 -6.477 1.00 84.56 97 ALA A N 1
ATOM 737 C CA . ALA A 1 97 ? 4.464 2.617 -5.144 1.00 84.56 97 ALA A CA 1
ATOM 738 C C . ALA A 1 97 ? 3.372 2.336 -4.106 1.00 84.56 97 ALA A C 1
ATOM 740 O O . ALA A 1 97 ? 2.330 2.995 -4.093 1.00 84.56 97 ALA A O 1
ATOM 741 N N . ARG A 1 98 ? 3.626 1.362 -3.227 1.00 82.00 98 ARG A N 1
ATOM 742 C CA . ARG A 1 98 ? 2.692 0.945 -2.174 1.00 82.00 98 ARG A CA 1
ATOM 743 C C . ARG A 1 98 ? 3.125 1.477 -0.823 1.00 82.00 98 ARG A C 1
ATOM 745 O O . ARG A 1 98 ? 4.307 1.416 -0.485 1.00 82.00 98 AR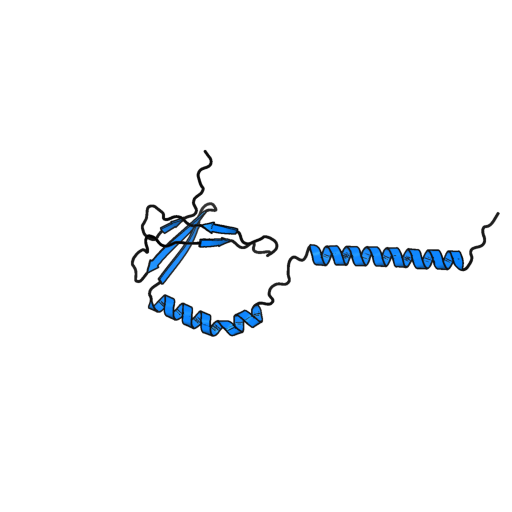G A O 1
ATOM 752 N N . HIS A 1 99 ? 2.168 1.952 -0.033 1.00 77.38 99 HIS A N 1
ATOM 753 C CA . HIS A 1 99 ? 2.455 2.343 1.340 1.00 77.38 99 HIS A CA 1
ATOM 754 C C . HIS A 1 99 ? 2.681 1.084 2.195 1.00 77.38 99 HIS A C 1
ATOM 756 O O . HIS A 1 99 ? 1.820 0.202 2.197 1.00 77.38 99 HIS A O 1
ATOM 762 N N . PRO A 1 100 ? 3.786 0.980 2.957 1.00 72.06 100 PRO A N 1
ATOM 763 C CA . PRO A 1 100 ? 4.128 -0.243 3.691 1.00 72.06 100 PRO A CA 1
ATOM 764 C C . PRO A 1 100 ? 3.072 -0.639 4.731 1.00 72.06 100 PRO A C 1
ATOM 766 O O . PRO A 1 100 ? 2.935 -1.812 5.051 1.00 72.06 100 PRO A O 1
ATOM 769 N N . LEU A 1 101 ? 2.302 0.334 5.226 1.00 74.06 101 LEU A N 1
ATOM 770 C CA . LEU A 1 101 ? 1.224 0.122 6.198 1.00 74.06 101 LEU A CA 1
ATOM 771 C C . LEU A 1 101 ? -0.182 0.054 5.568 1.00 74.06 101 LEU A C 1
ATOM 773 O O . LEU A 1 101 ? -1.163 0.210 6.282 1.00 74.06 101 LEU A O 1
ATOM 777 N N . GLY A 1 102 ? -0.293 -0.117 4.243 1.00 60.78 102 GLY A N 1
ATOM 778 C CA . GLY A 1 102 ? -1.528 -0.515 3.538 1.00 60.78 102 GLY A CA 1
ATOM 779 C C . GLY A 1 102 ? -2.713 0.464 3.540 1.00 60.78 102 GLY A C 1
ATOM 780 O O . GLY A 1 102 ? -3.668 0.256 2.802 1.00 60.78 102 GLY A O 1
ATOM 781 N N . ALA A 1 103 ? -2.665 1.538 4.328 1.00 63.09 103 ALA A N 1
ATOM 782 C CA . ALA A 1 103 ? -3.797 2.448 4.510 1.00 63.09 103 ALA A CA 1
ATOM 783 C C . ALA A 1 103 ? -3.990 3.464 3.370 1.00 63.09 103 ALA A C 1
ATOM 785 O O . ALA A 1 103 ? -5.038 4.102 3.286 1.00 63.09 103 ALA A O 1
ATOM 786 N N . LEU A 1 104 ? -2.984 3.649 2.513 1.00 70.12 104 LEU A N 1
ATOM 787 C CA . LEU A 1 104 ? -3.025 4.616 1.419 1.00 70.12 104 LEU A CA 1
ATOM 788 C C . LEU A 1 104 ? -3.094 3.898 0.069 1.00 70.12 104 LEU A C 1
ATOM 790 O O . LEU A 1 104 ? -2.443 2.863 -0.087 1.00 70.12 104 LEU A O 1
ATOM 794 N N . PRO A 1 105 ? -3.842 4.450 -0.905 1.00 74.44 105 PRO A N 1
ATOM 795 C CA . PRO A 1 105 ? -3.919 3.876 -2.239 1.00 74.44 105 PRO A CA 1
ATOM 796 C C . PRO A 1 105 ? -2.540 3.840 -2.901 1.00 74.44 105 PRO A C 1
ATOM 798 O O . PRO A 1 105 ? -1.736 4.765 -2.754 1.00 74.44 105 PRO A O 1
ATOM 801 N N . ASP A 1 106 ? -2.306 2.777 -3.665 1.00 83.50 106 ASP A N 1
ATOM 802 C CA . ASP A 1 106 ? -1.145 2.630 -4.534 1.00 83.50 106 ASP A CA 1
ATOM 803 C C . ASP A 1 106 ? -0.985 3.859 -5.436 1.00 83.50 106 ASP A C 1
ATOM 805 O O . ASP A 1 106 ? -1.916 4.277 -6.135 1.00 83.50 106 ASP A O 1
ATOM 809 N N . ARG A 1 107 ? 0.222 4.428 -5.459 1.00 82.62 107 ARG A N 1
ATOM 810 C CA . ARG A 1 107 ? 0.557 5.522 -6.367 1.00 82.62 107 ARG A CA 1
ATOM 811 C C . ARG A 1 107 ? 1.194 4.954 -7.626 1.00 82.62 107 ARG A C 1
ATOM 813 O O . ARG A 1 107 ? 2.313 4.446 -7.590 1.00 82.62 107 ARG A O 1
ATOM 820 N N . VAL A 1 108 ? 0.497 5.093 -8.749 1.00 86.75 108 VAL A N 1
ATOM 821 C CA . VAL A 1 108 ? 1.040 4.750 -10.067 1.00 86.75 108 VAL A CA 1
ATOM 822 C C . VAL A 1 108 ? 1.985 5.858 -10.533 1.00 86.75 108 VAL A C 1
ATOM 824 O O . VAL A 1 108 ? 1.635 7.038 -10.504 1.00 86.75 108 VAL A O 1
ATOM 827 N N . ILE A 1 109 ? 3.183 5.467 -10.956 1.00 87.44 109 ILE A N 1
ATOM 828 C CA . ILE A 1 109 ? 4.232 6.338 -11.485 1.00 87.44 109 ILE A CA 1
ATOM 829 C C . ILE A 1 109 ? 4.546 5.854 -12.902 1.00 87.44 109 ILE A C 1
ATOM 831 O O . ILE A 1 109 ? 4.958 4.710 -13.100 1.00 87.44 109 ILE A O 1
ATOM 835 N N . GLU A 1 110 ? 4.330 6.710 -13.896 1.00 89.75 110 GLU A N 1
ATOM 836 C CA . GLU A 1 110 ? 4.787 6.461 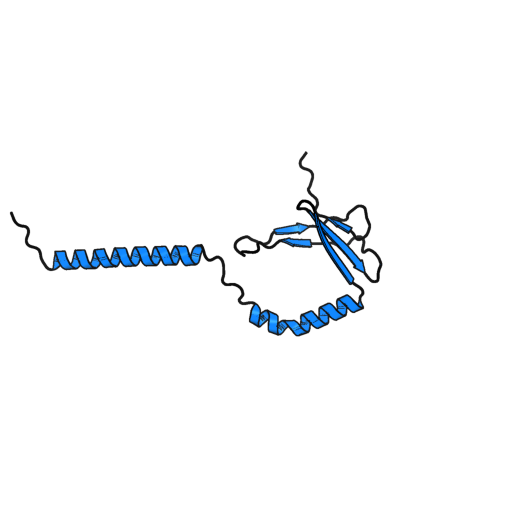-15.267 1.00 89.75 110 GLU A CA 1
ATOM 837 C C . GLU A 1 110 ? 6.277 6.817 -15.347 1.00 89.75 110 GLU A C 1
ATOM 839 O O . GLU A 1 110 ? 6.684 7.893 -14.902 1.00 89.75 110 GLU A O 1
ATOM 844 N N . LEU A 1 111 ? 7.095 5.908 -15.883 1.00 88.44 111 LEU A N 1
ATOM 845 C CA . LEU A 1 111 ? 8.525 6.140 -16.068 1.00 88.44 111 LEU A CA 1
ATOM 846 C C . LEU A 1 111 ? 8.793 6.481 -17.535 1.00 88.44 111 LEU A C 1
ATOM 848 O O . LEU A 1 111 ? 8.518 5.683 -18.436 1.00 88.44 111 LEU A O 1
ATOM 852 N N . ALA A 1 112 ? 9.351 7.665 -17.769 1.00 88.06 112 ALA A N 1
ATOM 853 C CA . ALA A 1 112 ? 9.734 8.114 -19.096 1.00 88.06 112 ALA A CA 1
ATOM 854 C C . ALA A 1 112 ? 11.128 7.581 -19.471 1.00 88.06 112 ALA A C 1
ATOM 856 O O . ALA A 1 112 ? 11.977 7.395 -18.589 1.00 88.06 112 ALA A O 1
ATOM 857 N N . PRO A 1 113 ? 11.405 7.356 -20.766 1.00 88.00 113 PRO A N 1
ATOM 858 C CA . PRO A 1 113 ? 12.745 7.021 -21.234 1.00 88.00 113 PRO A CA 1
ATOM 859 C C . PRO A 1 113 ? 13.759 8.110 -20.851 1.00 88.00 113 PRO A C 1
ATOM 861 O O . PRO A 1 113 ? 13.522 9.300 -21.051 1.00 88.00 113 PRO A O 1
ATOM 864 N N . ALA A 1 114 ? 14.910 7.709 -20.319 1.00 85.81 114 ALA A N 1
ATOM 865 C CA . ALA A 1 114 ? 16.035 8.598 -20.059 1.00 85.81 114 ALA A CA 1
ATOM 866 C C . ALA A 1 114 ? 16.943 8.721 -21.298 1.00 85.81 114 ALA A C 1
ATOM 868 O O . ALA A 1 114 ? 16.802 7.990 -22.276 1.00 85.81 114 ALA A O 1
ATOM 869 N N . ALA A 1 115 ? 17.925 9.629 -21.239 1.00 83.50 115 ALA A N 1
ATOM 870 C CA . ALA A 1 115 ? 18.896 9.826 -22.321 1.00 83.50 115 ALA A CA 1
ATOM 871 C C . ALA A 1 115 ? 19.719 8.560 -22.635 1.00 83.50 115 ALA A C 1
ATOM 873 O O . ALA A 1 115 ? 20.158 8.363 -23.765 1.00 83.50 115 ALA A O 1
ATOM 874 N N . THR A 1 116 ? 19.928 7.693 -21.641 1.00 83.94 116 THR A N 1
ATOM 875 C CA . THR A 1 116 ? 20.589 6.397 -21.821 1.00 83.94 116 THR A CA 1
ATOM 876 C C . THR A 1 116 ? 19.573 5.356 -22.304 1.00 83.94 116 THR A C 1
ATOM 878 O O . THR A 1 116 ? 18.586 5.120 -21.601 1.00 83.94 116 THR A O 1
ATOM 881 N N . PRO A 1 117 ? 19.802 4.679 -23.447 1.00 85.31 117 PRO A N 1
ATOM 882 C CA . PRO A 1 117 ? 18.924 3.610 -23.915 1.00 85.31 117 PRO A CA 1
ATOM 883 C C . PRO A 1 117 ? 18.736 2.525 -22.852 1.00 85.31 117 PRO A C 1
ATOM 885 O O . PRO A 1 117 ? 19.699 2.107 -22.214 1.00 85.31 117 PRO A O 1
ATOM 888 N N . GLY A 1 118 ? 17.503 2.050 -22.673 1.00 86.38 118 GLY A N 1
ATOM 889 C CA . GLY A 1 118 ? 17.183 1.041 -21.656 1.00 86.38 118 GLY A CA 1
ATOM 890 C C . GLY A 1 118 ? 16.974 1.597 -20.252 1.00 86.38 118 GLY A C 1
ATOM 891 O O . GLY A 1 118 ? 16.508 0.859 -19.393 1.00 86.38 118 GLY A O 1
ATOM 892 N N . ARG A 1 119 ? 17.255 2.880 -20.004 1.00 90.25 119 ARG A N 1
ATOM 893 C CA . ARG A 1 119 ? 17.018 3.515 -18.708 1.00 90.25 119 ARG A CA 1
ATOM 894 C C . ARG A 1 119 ? 15.716 4.312 -18.733 1.00 90.25 119 ARG A C 1
ATOM 896 O O . ARG A 1 119 ? 15.457 5.049 -19.679 1.00 90.25 119 ARG A O 1
ATOM 903 N N . TYR A 1 120 ? 14.926 4.187 -17.677 1.00 89.62 120 TYR A N 1
ATOM 904 C CA . TYR A 1 120 ? 13.653 4.867 -17.470 1.00 89.62 120 TYR A CA 1
ATOM 905 C C . TYR A 1 120 ? 13.675 5.544 -16.102 1.00 89.62 120 TYR A C 1
ATOM 907 O O . TYR A 1 120 ? 14.258 5.010 -15.158 1.00 89.62 120 TYR A O 1
ATOM 915 N N . ARG A 1 121 ? 13.072 6.724 -15.983 1.00 89.75 121 ARG A N 1
ATOM 916 C CA . ARG A 1 121 ? 13.018 7.476 -14.723 1.00 89.75 121 ARG A CA 1
ATOM 917 C C . ARG A 1 121 ? 11.669 8.149 -14.546 1.00 89.75 121 ARG A C 1
ATOM 919 O O . ARG A 1 121 ? 10.965 8.361 -15.531 1.00 89.75 121 ARG A O 1
ATOM 926 N N . ASP A 1 122 ? 11.335 8.516 -13.315 1.00 85.94 122 ASP A N 1
ATOM 927 C CA . ASP A 1 122 ? 10.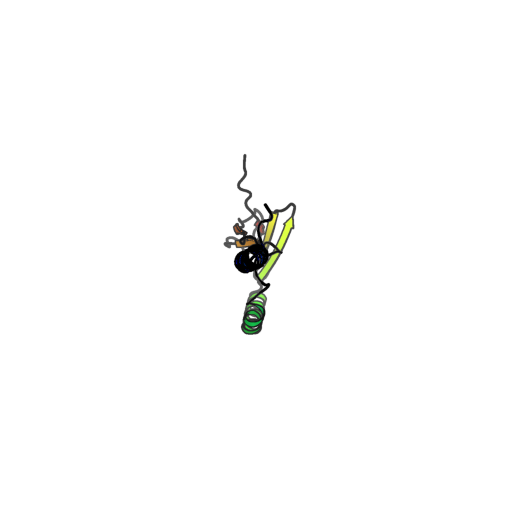200 9.408 -13.112 1.00 85.94 122 ASP A CA 1
ATOM 928 C C . ASP A 1 122 ? 10.423 10.747 -13.831 1.00 85.94 122 ASP A C 1
ATOM 930 O O . ASP A 1 122 ? 11.517 11.323 -13.855 1.00 85.94 122 ASP A O 1
ATOM 934 N N . GLU A 1 123 ? 9.374 11.232 -14.487 1.00 70.69 123 GLU A N 1
ATOM 935 C CA . GLU A 1 123 ? 9.312 12.635 -14.856 1.00 70.69 123 GLU A CA 1
ATOM 936 C C . GLU A 1 123 ? 8.766 13.393 -13.654 1.00 70.69 123 GLU A C 1
ATOM 938 O O . GLU A 1 123 ? 7.562 13.449 -13.407 1.00 70.69 123 GLU A O 1
ATOM 943 N N . GLU A 1 124 ? 9.660 14.035 -12.908 1.00 55.16 124 GLU A N 1
ATOM 944 C CA . GLU A 1 124 ? 9.279 15.298 -12.294 1.00 55.16 124 GLU A CA 1
ATOM 945 C C . GLU A 1 124 ? 9.009 16.258 -13.459 1.00 55.16 124 GLU A C 1
ATOM 947 O O . GLU A 1 124 ? 9.941 16.850 -14.005 1.00 55.16 124 GLU A O 1
ATOM 952 N N . ILE A 1 125 ? 7.748 16.333 -13.911 1.00 45.28 125 ILE A N 1
ATOM 953 C CA . ILE A 1 125 ? 7.274 17.440 -14.746 1.00 45.28 125 ILE A CA 1
ATOM 954 C C . ILE A 1 125 ? 7.697 18.690 -13.986 1.00 45.28 125 ILE A C 1
ATOM 956 O O . ILE A 1 125 ? 7.173 18.958 -12.902 1.00 45.28 125 ILE A O 1
ATOM 960 N N . GLY A 1 126 ? 8.715 19.376 -14.507 1.00 38.28 126 GLY A N 1
ATOM 961 C CA . GLY A 1 126 ? 9.318 20.525 -13.859 1.00 38.28 126 GLY A CA 1
ATOM 962 C C . GLY A 1 126 ? 8.232 21.511 -13.461 1.00 38.28 126 GLY A C 1
ATOM 963 O O . GLY A 1 126 ? 7.579 22.100 -14.319 1.00 38.28 126 GLY A O 1
ATOM 964 N N . ARG A 1 127 ? 8.036 21.690 -12.155 1.00 38.03 127 ARG A N 1
ATOM 965 C CA . ARG A 1 127 ? 7.459 22.931 -11.654 1.00 38.03 127 ARG A CA 1
ATOM 966 C C . ARG A 1 127 ? 8.574 23.970 -11.706 1.00 38.03 127 ARG A C 1
ATOM 968 O O . ARG A 1 127 ? 9.401 24.030 -10.799 1.00 38.03 127 ARG A O 1
ATOM 975 N N . ALA A 1 128 ? 8.626 24.683 -12.828 1.00 33.38 128 ALA A N 1
ATOM 976 C CA . ALA A 1 128 ? 9.054 26.075 -12.843 1.00 33.38 128 ALA A CA 1
ATOM 977 C C . ALA A 1 128 ? 7.934 26.941 -12.249 1.00 33.38 128 ALA A C 1
ATOM 979 O O . ALA A 1 128 ? 6.752 26.552 -12.417 1.00 33.38 128 ALA A O 1
#